Protein AF-A0A3D1BML8-F1 (afdb_monomer)

Foldseek 3Di:
DVVVVVVCVVVVLVVQLVVQVVCLVVCCVPPNHQLVVQQVVCCVPVVDRDDSPDPSSSVSSSVVSVVD

Solvent-accessible surface area (backbone atoms only — not comparable to full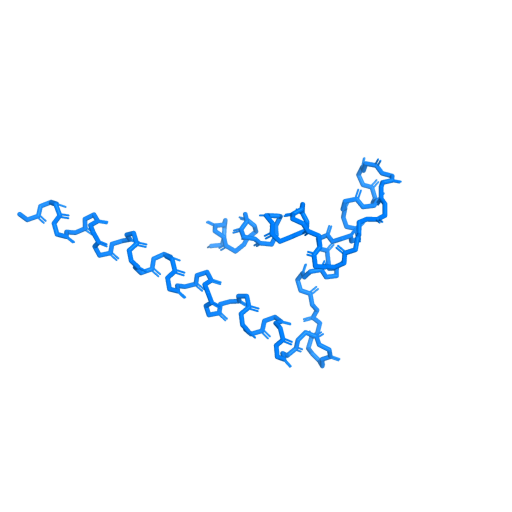-atom values): 3830 Å² total; per-residue (Å²): 111,71,67,61,53,54,50,49,51,52,53,51,49,53,52,51,52,52,51,54,54,48,48,37,69,73,40,16,89,78,77,59,33,56,35,56,52,38,27,50,50,44,27,73,76,70,72,41,86,63,55,62,87,33,69,70,21,51,50,46,38,51,52,53,63,73,71,109

Structure (mmCIF, N/CA/C/O backbone):
data_AF-A0A3D1BML8-F1
#
_entry.id   AF-A0A3D1BML8-F1
#
loop_
_atom_site.group_PDB
_atom_site.id
_atom_site.type_symbol
_atom_site.label_atom_id
_atom_site.label_alt_id
_atom_site.label_comp_id
_atom_site.label_asym_id
_atom_site.label_entity_id
_atom_site.label_seq_id
_atom_site.pdbx_PDB_ins_code
_atom_site.Cartn_x
_atom_site.Cartn_y
_atom_site.Cartn_z
_atom_site.occupancy
_atom_site.B_iso_or_equiv
_atom_site.auth_seq_id
_atom_site.auth_comp_id
_atom_site.auth_asym_id
_atom_site.auth_atom_id
_atom_site.pdbx_PDB_model_num
ATOM 1 N N . MET A 1 1 ? -23.115 7.447 22.017 1.00 64.06 1 MET A N 1
ATOM 2 C CA . MET A 1 1 ? -22.469 6.154 21.690 1.00 64.06 1 MET A CA 1
ATOM 3 C C . MET A 1 1 ? -22.076 6.041 20.218 1.00 64.06 1 MET A C 1
ATOM 5 O O . MET A 1 1 ? -20.889 5.963 19.950 1.00 64.06 1 MET A O 1
ATOM 9 N N . LYS A 1 2 ? -23.006 6.153 19.256 1.00 79.00 2 LYS A N 1
ATOM 10 C CA . LYS A 1 2 ? -22.695 6.028 17.812 1.00 79.00 2 LYS A CA 1
ATOM 11 C C . LYS A 1 2 ? -21.578 6.965 17.307 1.00 79.00 2 LYS A C 1
ATOM 13 O O . LYS A 1 2 ? -20.704 6.526 16.582 1.00 79.00 2 LYS A O 1
ATOM 18 N N . LYS A 1 3 ? -21.549 8.231 17.750 1.00 85.25 3 LYS A N 1
ATOM 19 C CA . LYS A 1 3 ? -20.515 9.209 17.346 1.00 85.25 3 LYS A CA 1
ATOM 20 C C . LYS A 1 3 ? -19.086 8.787 17.715 1.00 85.25 3 LYS A C 1
ATOM 22 O O . LYS A 1 3 ? -18.190 8.922 16.898 1.00 85.25 3 LYS A O 1
ATOM 27 N N . VAL A 1 4 ? -18.890 8.255 18.923 1.00 91.69 4 VAL A N 1
ATOM 28 C CA . VAL A 1 4 ? -17.569 7.811 19.404 1.00 91.69 4 VAL A CA 1
ATOM 29 C C . VAL A 1 4 ? -17.117 6.563 18.647 1.00 91.69 4 VAL A C 1
ATOM 31 O O . VAL A 1 4 ? -15.953 6.455 18.290 1.00 91.69 4 VAL A O 1
ATOM 34 N N . PHE A 1 5 ? -18.056 5.668 18.328 1.00 91.94 5 PHE A N 1
ATOM 35 C CA . PHE A 1 5 ? -17.791 4.499 17.493 1.00 91.94 5 PHE A CA 1
ATOM 36 C C . PHE A 1 5 ? -17.320 4.892 16.083 1.00 91.94 5 PHE A C 1
ATOM 38 O O . PHE A 1 5 ? -16.279 4.420 15.639 1.00 91.94 5 PHE A O 1
ATOM 45 N N . TYR A 1 6 ? -18.020 5.813 15.407 1.00 91.56 6 TYR A N 1
ATOM 46 C CA . TYR A 1 6 ? -17.586 6.310 14.093 1.00 91.56 6 TYR A CA 1
ATOM 47 C C . TYR A 1 6 ? -16.226 7.006 14.152 1.00 91.56 6 TYR A C 1
ATOM 49 O O . TYR A 1 6 ? -15.397 6.792 13.273 1.00 91.56 6 TYR A O 1
ATOM 57 N N . LEU A 1 7 ? -15.972 7.791 15.202 1.00 93.25 7 LEU A N 1
ATOM 58 C CA . LEU A 1 7 ? -14.673 8.430 15.399 1.00 93.25 7 LEU A CA 1
ATOM 59 C C . LEU A 1 7 ? -13.556 7.386 15.559 1.00 93.25 7 LEU A C 1
ATOM 61 O O . LEU A 1 7 ? -12.503 7.519 14.943 1.00 93.25 7 LEU A O 1
ATOM 65 N N . GLY A 1 8 ? -13.813 6.323 16.326 1.00 92.12 8 GLY A N 1
ATOM 66 C CA . GLY A 1 8 ? -12.892 5.199 16.490 1.00 92.12 8 GLY A CA 1
ATOM 67 C C . GLY A 1 8 ? -12.602 4.472 15.177 1.00 92.12 8 GLY A C 1
ATOM 68 O O . GLY A 1 8 ? -11.442 4.200 14.889 1.00 92.12 8 GLY A O 1
ATOM 69 N N . MET A 1 9 ? -13.622 4.223 14.348 1.00 92.94 9 MET A N 1
ATOM 70 C CA . MET A 1 9 ? -13.427 3.606 13.029 1.00 92.94 9 MET A CA 1
ATOM 71 C C . MET A 1 9 ? -12.599 4.484 12.088 1.00 92.94 9 MET A C 1
ATOM 73 O O . MET A 1 9 ? -11.723 3.973 11.399 1.00 92.94 9 MET A O 1
ATOM 77 N N . ILE A 1 10 ? -12.844 5.797 12.070 1.00 92.56 10 ILE A N 1
ATOM 78 C CA . ILE A 1 10 ? -12.093 6.727 11.215 1.00 92.56 10 ILE A CA 1
ATOM 79 C C . ILE A 1 10 ? -10.626 6.774 11.648 1.00 92.56 10 ILE A C 1
ATOM 81 O O . ILE A 1 10 ? -9.738 6.605 10.817 1.00 92.56 10 ILE A O 1
ATOM 85 N N . ILE A 1 11 ? -10.368 6.964 12.945 1.00 94.31 11 ILE A N 1
ATOM 86 C CA . ILE A 1 11 ? -8.999 7.025 13.472 1.00 94.31 11 ILE A CA 1
ATOM 87 C C . ILE A 1 11 ? -8.290 5.688 13.238 1.00 94.31 11 ILE A C 1
ATOM 89 O O . ILE A 1 11 ? -7.189 5.676 12.697 1.00 94.31 11 ILE A O 1
ATOM 93 N N . GLY A 1 12 ? -8.936 4.568 13.573 1.00 92.75 12 GLY A N 1
ATOM 94 C CA . GLY A 1 12 ? -8.377 3.232 13.375 1.00 92.75 12 GLY A CA 1
ATOM 95 C C . GLY A 1 12 ? -8.067 2.929 11.909 1.00 92.75 12 GLY A C 1
ATOM 96 O O . GLY A 1 12 ? -6.987 2.425 11.613 1.00 92.75 12 GLY A O 1
ATOM 97 N N . GLY A 1 13 ? -8.961 3.300 10.988 1.00 90.56 13 GLY A N 1
ATOM 98 C CA . GLY A 1 13 ? -8.744 3.141 9.550 1.00 90.56 13 GLY A CA 1
ATOM 99 C C . GLY A 1 13 ? -7.560 3.964 9.042 1.00 90.56 13 GLY A C 1
ATOM 100 O O . GLY A 1 13 ? -6.691 3.431 8.355 1.00 90.56 13 GLY A O 1
ATOM 101 N N . ILE A 1 14 ? -7.468 5.239 9.440 1.00 91.25 14 ILE A N 1
ATOM 102 C CA . ILE A 1 14 ? -6.331 6.102 9.081 1.00 91.25 14 ILE A CA 1
ATOM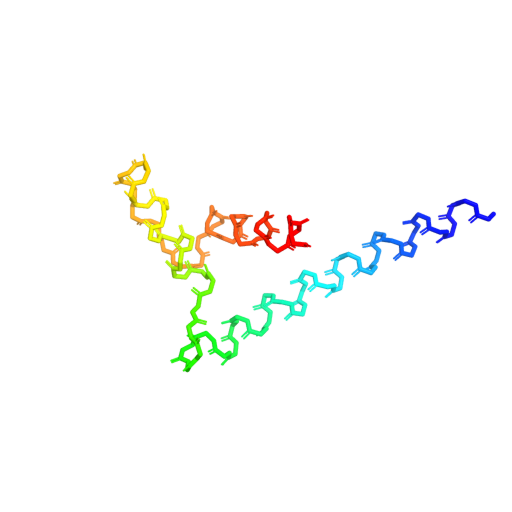 103 C C . ILE A 1 14 ? -5.023 5.520 9.629 1.00 91.25 14 ILE A C 1
ATOM 105 O O . ILE A 1 14 ? -4.043 5.408 8.893 1.00 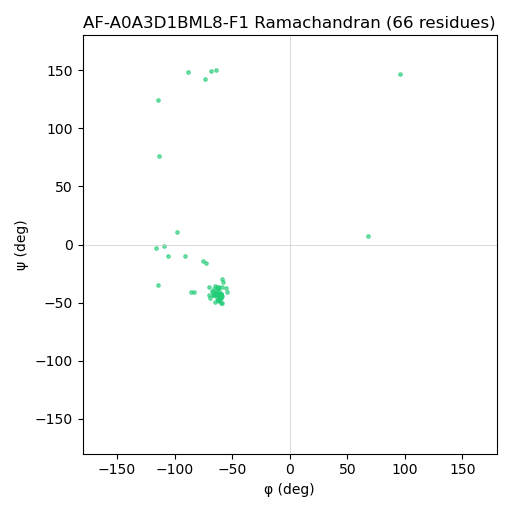91.25 14 ILE A O 1
ATOM 109 N N . THR A 1 15 ? -4.999 5.109 10.899 1.00 93.62 15 THR A N 1
ATOM 110 C CA . THR A 1 15 ? -3.814 4.497 11.513 1.00 93.62 15 THR A CA 1
ATOM 111 C C . THR A 1 15 ? -3.416 3.198 10.809 1.00 93.62 15 THR A C 1
ATOM 113 O O . THR A 1 15 ? -2.232 3.004 10.540 1.00 93.62 15 THR A O 1
ATOM 116 N N . GLY A 1 16 ? -4.377 2.343 10.453 1.00 91.88 16 GLY A N 1
ATOM 117 C CA . GLY A 1 16 ? -4.122 1.110 9.705 1.00 91.88 16 GLY A CA 1
ATOM 118 C C . GLY A 1 16 ? -3.479 1.374 8.342 1.00 91.88 16 GLY A C 1
ATOM 119 O O . GLY A 1 16 ? -2.458 0.766 8.021 1.00 91.88 16 GLY A O 1
ATOM 120 N N . ILE A 1 17 ? -4.005 2.344 7.586 1.00 89.44 17 ILE A N 1
ATOM 121 C CA . ILE A 1 17 ? -3.434 2.758 6.295 1.00 89.44 17 ILE A CA 1
ATOM 122 C C . ILE A 1 17 ? -1.995 3.259 6.469 1.00 89.44 17 ILE A C 1
ATOM 124 O O . ILE A 1 17 ? -1.110 2.863 5.712 1.00 89.44 17 ILE A O 1
ATOM 128 N N . ILE A 1 18 ? -1.736 4.096 7.480 1.00 90.81 18 ILE A N 1
ATOM 129 C CA . ILE A 1 18 ? -0.388 4.618 7.754 1.00 90.81 18 ILE A CA 1
ATOM 130 C C . ILE A 1 18 ? 0.587 3.478 8.065 1.00 90.81 18 ILE A C 1
ATOM 132 O O . ILE A 1 18 ? 1.699 3.471 7.533 1.00 90.81 18 ILE A O 1
ATOM 136 N N . ILE A 1 19 ? 0.190 2.514 8.900 1.00 91.69 19 ILE A N 1
ATOM 137 C CA . ILE A 1 19 ? 1.039 1.367 9.254 1.00 91.69 19 ILE A CA 1
ATOM 138 C C . ILE A 1 19 ? 1.345 0.533 8.010 1.00 91.69 19 ILE A C 1
ATOM 140 O O . ILE A 1 19 ? 2.510 0.241 7.755 1.00 91.69 19 ILE A O 1
ATOM 144 N N . ALA A 1 20 ? 0.334 0.203 7.208 1.00 89.44 20 ALA A N 1
ATOM 145 C CA . ALA A 1 20 ? 0.512 -0.597 6.001 1.00 89.44 20 ALA A CA 1
ATOM 146 C C . ALA A 1 20 ? 1.432 0.093 4.973 1.00 89.44 20 ALA A C 1
ATOM 148 O O . ALA A 1 20 ? 2.369 -0.529 4.472 1.00 89.44 20 ALA A O 1
ATOM 149 N N . LEU A 1 21 ? 1.250 1.397 4.734 1.00 88.44 21 LEU A N 1
ATOM 150 C CA . LEU A 1 21 ? 2.159 2.181 3.886 1.00 88.44 21 LEU A CA 1
ATOM 151 C C . LEU A 1 21 ? 3.579 2.252 4.462 1.00 88.44 21 LEU A C 1
ATOM 153 O O . LEU A 1 21 ? 4.551 2.214 3.711 1.00 88.44 21 LEU A O 1
ATOM 157 N N . SER A 1 22 ? 3.717 2.334 5.786 1.00 90.06 22 SER A N 1
ATOM 158 C CA . SER A 1 22 ? 5.026 2.335 6.450 1.00 90.06 22 SER A CA 1
ATOM 159 C C . SER A 1 22 ? 5.732 0.986 6.309 1.00 90.06 22 SER A C 1
ATOM 161 O O . SER A 1 22 ? 6.933 0.949 6.054 1.00 90.06 22 SER A O 1
ATOM 163 N N . MET A 1 23 ? 4.998 -0.124 6.420 1.00 89.62 23 MET A N 1
ATOM 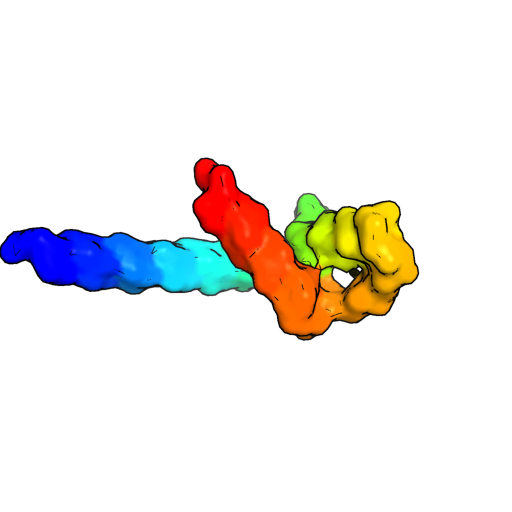164 C CA . MET A 1 23 ? 5.538 -1.462 6.165 1.00 89.62 23 MET A CA 1
ATOM 165 C C . MET A 1 23 ? 6.004 -1.594 4.719 1.00 89.62 23 MET A C 1
ATOM 167 O O . MET A 1 23 ? 7.104 -2.081 4.487 1.00 89.62 23 MET A O 1
ATOM 171 N N . ASP A 1 24 ? 5.231 -1.087 3.760 1.00 89.25 24 ASP A N 1
ATOM 172 C CA . ASP A 1 24 ? 5.636 -1.066 2.356 1.00 89.25 24 ASP A CA 1
ATOM 173 C C . ASP A 1 24 ? 6.867 -0.176 2.103 1.00 89.25 24 ASP A C 1
ATOM 175 O O . ASP A 1 24 ? 7.739 -0.498 1.296 1.00 89.25 24 ASP A O 1
ATOM 179 N N . ALA A 1 25 ? 6.978 0.944 2.819 1.00 86.69 25 ALA A N 1
ATOM 180 C CA . ALA A 1 25 ? 8.132 1.834 2.753 1.00 86.69 25 ALA A CA 1
ATOM 181 C C . ALA A 1 25 ? 9.415 1.186 3.283 1.00 86.69 25 ALA A C 1
ATOM 183 O O . ALA A 1 25 ? 10.471 1.335 2.668 1.00 86.69 25 ALA A O 1
ATOM 184 N N . ILE A 1 26 ? 9.321 0.479 4.409 1.00 89.56 26 ILE A N 1
ATOM 185 C CA . ILE A 1 26 ? 10.475 -0.084 5.120 1.00 89.56 26 ILE A CA 1
ATOM 186 C C . ILE A 1 26 ? 10.869 -1.452 4.552 1.00 89.56 26 ILE A C 1
ATOM 188 O O . ILE A 1 26 ? 12.055 -1.744 4.415 1.00 89.56 26 ILE A O 1
ATOM 192 N N . LEU A 1 27 ? 9.885 -2.292 4.232 1.00 89.56 27 LEU A N 1
ATOM 193 C CA . LEU A 1 27 ? 10.083 -3.697 3.865 1.00 89.56 27 LEU A CA 1
ATOM 194 C C . LEU A 1 27 ? 9.898 -3.960 2.367 1.00 89.56 27 LEU A C 1
ATOM 196 O O . LEU A 1 27 ? 10.238 -5.046 1.904 1.00 89.56 27 LEU A O 1
ATOM 200 N N . GLY A 1 28 ? 9.402 -2.988 1.594 1.00 83.50 28 GLY A N 1
ATOM 201 C CA . GLY A 1 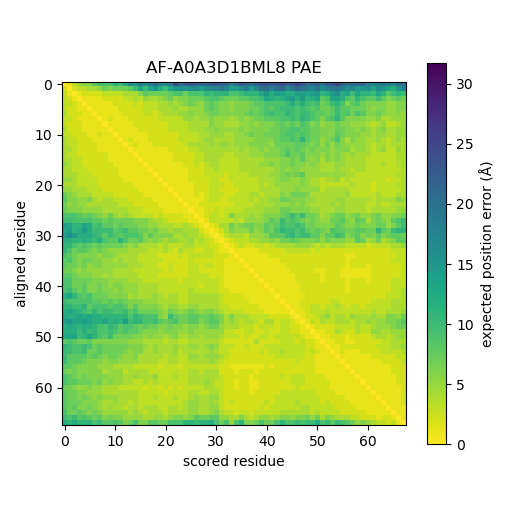28 ? 9.079 -3.187 0.178 1.00 83.50 28 GLY A CA 1
ATOM 202 C C . GLY A 1 28 ? 10.266 -3.642 -0.674 1.00 83.50 28 GLY A C 1
ATOM 203 O O . GLY A 1 28 ? 10.100 -4.435 -1.594 1.00 83.50 28 GLY A O 1
ATOM 204 N N . GLY A 1 29 ? 11.482 -3.210 -0.326 1.00 81.19 29 GLY A N 1
ATOM 205 C CA . GLY A 1 29 ? 12.705 -3.622 -1.023 1.00 81.19 29 GLY A CA 1
ATOM 206 C C . GLY A 1 29 ? 13.184 -5.045 -0.706 1.00 81.19 29 GLY A C 1
ATOM 207 O O . GLY A 1 29 ? 14.048 -5.551 -1.416 1.00 81.19 29 GLY A O 1
ATOM 208 N N . SER A 1 30 ? 12.664 -5.690 0.345 1.00 84.88 30 SER A N 1
ATOM 209 C CA . SER A 1 30 ? 13.076 -7.040 0.765 1.00 84.88 30 SER A CA 1
ATOM 210 C C . SER A 1 30 ? 11.974 -8.092 0.631 1.00 84.88 30 SER A C 1
ATOM 212 O O . SER A 1 30 ? 12.278 -9.240 0.315 1.00 84.88 30 SER A O 1
ATOM 214 N N . LEU A 1 31 ? 10.711 -7.721 0.857 1.00 84.38 31 LEU A N 1
ATOM 215 C CA . LEU A 1 31 ? 9.559 -8.634 0.839 1.00 84.38 31 LEU A CA 1
ATOM 216 C C . LEU A 1 31 ? 8.632 -8.428 -0.369 1.00 84.38 31 LEU A C 1
ATOM 218 O O . LEU A 1 31 ? 7.664 -9.170 -0.526 1.00 84.38 31 LEU A O 1
ATOM 222 N N . GLY A 1 32 ? 8.940 -7.453 -1.225 1.00 84.31 32 GLY A N 1
ATOM 223 C CA . GLY A 1 32 ? 8.074 -7.006 -2.311 1.00 84.31 32 GLY A CA 1
ATOM 224 C C . GLY A 1 32 ? 7.246 -5.787 -1.908 1.00 84.31 32 GLY A C 1
ATOM 225 O O . GLY A 1 32 ? 6.874 -5.621 -0.746 1.00 84.31 32 GLY A O 1
ATOM 226 N N . SER A 1 33 ? 6.988 -4.920 -2.886 1.00 90.62 33 SER A N 1
ATOM 227 C CA . SER A 1 33 ? 6.390 -3.602 -2.687 1.00 90.62 33 SER A CA 1
ATOM 228 C C . SER A 1 33 ? 5.005 -3.517 -3.327 1.00 90.62 33 SER A C 1
ATOM 230 O O . SER A 1 33 ? 4.839 -3.708 -4.535 1.00 90.62 33 SER A O 1
ATOM 232 N N . TRP A 1 34 ? 3.999 -3.159 -2.534 1.00 90.88 34 TRP A N 1
ATOM 233 C CA . TRP A 1 34 ? 2.654 -2.825 -2.996 1.00 90.88 34 TRP A CA 1
ATOM 234 C C . TRP A 1 34 ? 2.683 -1.658 -3.981 1.00 90.88 34 TRP A C 1
ATOM 236 O O . TRP A 1 34 ? 1.938 -1.666 -4.961 1.00 90.88 34 TRP A O 1
ATOM 246 N N . ARG A 1 35 ? 3.570 -0.674 -3.776 1.00 92.44 35 ARG A N 1
ATOM 247 C CA . ARG A 1 35 ? 3.758 0.424 -4.739 1.00 92.44 35 ARG A CA 1
ATOM 248 C C . ARG A 1 35 ? 4.257 -0.082 -6.090 1.00 92.44 35 ARG A C 1
ATOM 250 O O . ARG A 1 35 ? 3.831 0.440 -7.116 1.00 92.44 35 ARG A O 1
ATOM 257 N N . GLU A 1 36 ? 5.131 -1.086 -6.110 1.00 93.06 36 GLU A N 1
ATOM 258 C CA . GLU A 1 36 ? 5.610 -1.691 -7.361 1.00 93.06 36 GLU A CA 1
ATOM 259 C C . GLU A 1 36 ? 4.511 -2.490 -8.058 1.00 93.06 36 GLU A C 1
ATOM 261 O O . GLU A 1 36 ? 4.327 -2.324 -9.263 1.00 93.06 36 GLU A O 1
ATOM 266 N 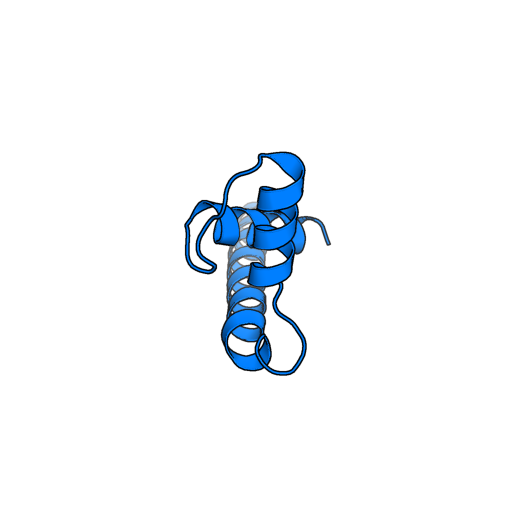N . ALA A 1 37 ? 3.742 -3.286 -7.308 1.00 93.19 37 ALA A N 1
ATOM 267 C CA . ALA A 1 37 ? 2.604 -4.028 -7.847 1.00 93.19 37 ALA A CA 1
ATOM 268 C C . ALA A 1 37 ? 1.570 -3.083 -8.481 1.00 93.19 37 ALA A C 1
ATOM 270 O O . ALA A 1 37 ? 1.235 -3.223 -9.655 1.00 93.19 37 ALA A O 1
ATOM 271 N N . VAL A 1 38 ? 1.155 -2.042 -7.753 1.00 94.25 38 VAL A N 1
ATOM 272 C CA . VAL A 1 38 ? 0.198 -1.049 -8.259 1.00 94.25 38 VAL A CA 1
ATOM 273 C C . VAL A 1 38 ? 0.761 -0.274 -9.453 1.00 94.25 38 VAL A C 1
ATOM 275 O O . VAL A 1 38 ? 0.046 -0.046 -10.426 1.00 94.25 38 VAL A O 1
ATOM 278 N N . ALA A 1 39 ? 2.035 0.128 -9.430 1.00 94.69 39 ALA A N 1
ATOM 279 C CA . ALA A 1 39 ? 2.652 0.798 -10.577 1.00 94.69 39 ALA A CA 1
ATOM 280 C C . ALA A 1 39 ? 2.707 -0.108 -11.817 1.00 94.69 39 ALA A C 1
ATOM 282 O O . ALA A 1 39 ? 2.484 0.364 -12.936 1.00 94.69 39 ALA A O 1
ATOM 283 N N . ASN A 1 40 ? 2.970 -1.402 -11.624 1.00 95.12 40 ASN A N 1
ATOM 284 C CA . ASN A 1 40 ? 2.954 -2.391 -12.692 1.00 95.12 40 ASN A CA 1
ATOM 285 C C . ASN A 1 40 ? 1.542 -2.580 -13.269 1.00 95.12 40 ASN A C 1
ATOM 287 O O . ASN A 1 40 ? 1.381 -2.561 -14.490 1.00 95.12 40 ASN A O 1
ATOM 291 N N . ASP A 1 41 ? 0.521 -2.663 -12.419 1.00 93.88 41 ASP A N 1
ATOM 292 C CA . ASP A 1 41 ? -0.874 -2.785 -12.851 1.00 93.88 41 ASP A CA 1
ATOM 293 C C . ASP A 1 41 ? -1.341 -1.539 -13.611 1.00 93.88 41 ASP A C 1
ATOM 295 O O . ASP A 1 41 ? -1.948 -1.645 -14.676 1.00 93.88 41 ASP A O 1
ATOM 299 N N . LEU A 1 42 ? -0.992 -0.340 -13.134 1.00 94.06 42 LEU A N 1
ATOM 300 C CA . LEU A 1 42 ? -1.291 0.909 -13.841 1.00 94.06 42 LEU A CA 1
ATOM 301 C C . LEU A 1 42 ? -0.618 0.965 -15.217 1.00 94.06 42 LEU A C 1
ATOM 303 O O . LEU A 1 42 ? -1.219 1.454 -16.178 1.00 94.06 42 LEU A O 1
ATOM 307 N N . ARG A 1 43 ? 0.601 0.428 -15.334 1.00 95.50 43 ARG A N 1
ATOM 308 C CA . ARG A 1 43 ? 1.282 0.298 -16.623 1.00 95.50 43 ARG A CA 1
ATOM 309 C C . ARG A 1 43 ? 0.583 -0.694 -17.540 1.00 95.50 43 ARG A C 1
ATOM 311 O O . ARG A 1 43 ? 0.413 -0.391 -18.718 1.00 95.50 43 ARG A O 1
ATOM 318 N N . ALA A 1 44 ? 0.162 -1.841 -17.019 1.00 96.19 44 ALA A N 1
ATOM 319 C CA . ALA A 1 44 ? -0.524 -2.862 -17.801 1.00 96.19 44 ALA A CA 1
ATOM 320 C C . ALA A 1 44 ? -1.910 -2.401 -18.284 1.00 96.19 44 ALA A C 1
ATOM 322 O O . ALA A 1 44 ? -2.274 -2.655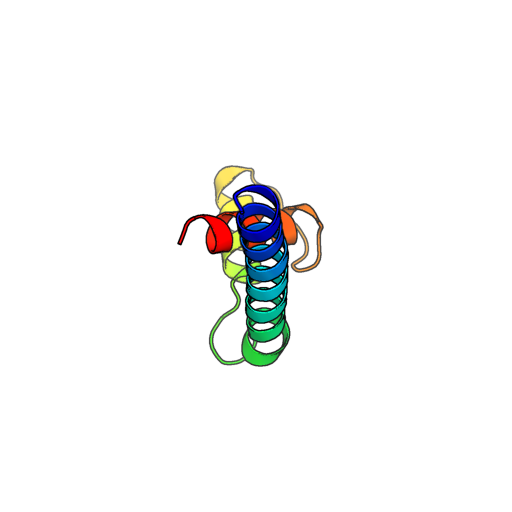 -19.430 1.00 96.19 44 ALA A O 1
ATOM 323 N N . LEU A 1 45 ? -2.668 -1.704 -17.434 1.00 95.25 45 LEU A N 1
ATOM 324 C CA . LEU A 1 45 ? -4.050 -1.307 -17.714 1.00 95.25 45 LEU A CA 1
ATOM 325 C C . LEU A 1 45 ? -4.158 -0.026 -18.543 1.00 95.25 45 LEU A C 1
ATOM 327 O O . LEU A 1 45 ? -5.003 0.065 -19.431 1.00 95.25 45 LEU A O 1
ATOM 331 N N . PHE A 1 46 ? -3.324 0.971 -18.246 1.00 94.81 46 PHE A N 1
ATOM 332 C CA . PHE A 1 46 ? -3.449 2.312 -18.825 1.00 94.81 46 PHE A CA 1
ATOM 333 C C . PHE A 1 46 ? -2.252 2.709 -19.696 1.00 94.81 46 PHE A C 1
ATOM 335 O O . PHE A 1 46 ? -2.245 3.804 -20.255 1.00 94.81 46 PHE A O 1
ATOM 342 N N . GLY A 1 47 ? -1.219 1.865 -19.804 1.00 93.38 47 GLY A N 1
ATOM 343 C CA . GLY A 1 47 ? -0.008 2.162 -20.578 1.00 93.38 47 GLY A CA 1
ATOM 344 C 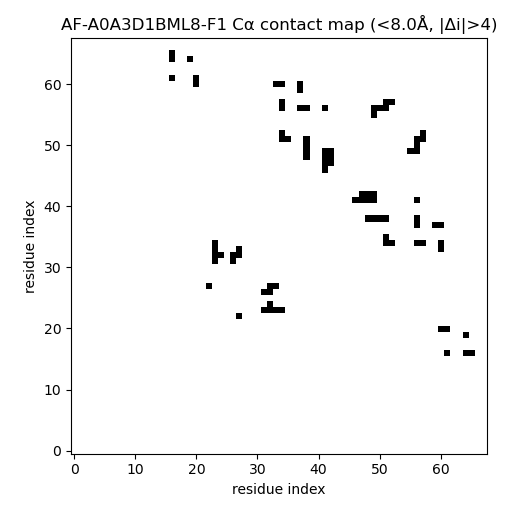C . GLY A 1 47 ? 0.852 3.290 -19.997 1.00 93.38 47 GLY A C 1
ATOM 345 O O . GLY A 1 47 ? 1.811 3.723 -20.634 1.00 93.38 47 GLY A O 1
ATOM 346 N N . ILE A 1 48 ? 0.528 3.785 -18.801 1.00 91.19 48 ILE A N 1
ATOM 347 C CA . ILE A 1 48 ? 1.270 4.857 -18.131 1.00 91.19 48 ILE A CA 1
ATOM 348 C C . ILE A 1 48 ? 2.405 4.282 -17.289 1.00 91.19 48 ILE A C 1
ATOM 350 O O . ILE A 1 48 ? 2.292 3.199 -16.730 1.00 91.19 48 ILE A O 1
ATOM 354 N N . ASN A 1 49 ? 3.506 5.016 -17.148 1.00 92.62 49 ASN A N 1
ATOM 355 C CA . ASN A 1 49 ? 4.627 4.592 -16.310 1.00 92.62 49 ASN A CA 1
ATOM 356 C C . ASN A 1 49 ? 4.790 5.522 -15.098 1.00 92.62 49 ASN A C 1
ATOM 358 O O . ASN A 1 49 ? 5.652 6.405 -15.114 1.00 92.62 49 ASN A O 1
ATOM 362 N N . PRO A 1 50 ? 3.926 5.393 -14.076 1.00 91.56 50 PRO A N 1
ATOM 363 C CA . PRO A 1 50 ? 3.969 6.266 -12.921 1.00 91.56 50 PRO A CA 1
ATOM 364 C C . PRO A 1 50 ? 5.167 5.920 -12.031 1.00 91.56 50 PRO A C 1
ATOM 366 O O . PRO A 1 50 ? 5.502 4.755 -11.827 1.00 91.56 50 PRO A O 1
ATOM 369 N N . GLY A 1 51 ? 5.801 6.941 -11.453 1.00 92.75 51 GLY A N 1
ATOM 370 C CA . GLY A 1 51 ? 6.802 6.724 -10.408 1.00 92.75 51 GLY A CA 1
ATOM 371 C C . GLY A 1 51 ? 6.175 6.094 -9.159 1.00 92.75 51 GLY A C 1
ATOM 372 O O . GLY A 1 51 ? 5.017 6.369 -8.840 1.00 92.75 51 GLY A O 1
ATOM 373 N N . LEU A 1 52 ? 6.949 5.306 -8.408 1.00 91.25 52 LEU A N 1
ATOM 374 C CA . LEU A 1 52 ? 6.467 4.569 -7.225 1.00 91.25 52 LEU A CA 1
ATOM 375 C C . LEU A 1 52 ? 5.882 5.470 -6.124 1.00 91.25 52 LEU A C 1
ATOM 377 O O . LEU A 1 52 ? 4.980 5.066 -5.401 1.00 91.25 52 LEU A O 1
ATOM 381 N N . ASN A 1 53 ? 6.379 6.704 -6.012 1.00 89.44 53 ASN A N 1
ATOM 382 C CA . ASN A 1 53 ? 5.900 7.696 -5.042 1.00 89.44 53 ASN A CA 1
ATOM 383 C C . ASN A 1 53 ? 4.899 8.690 -5.657 1.00 89.44 53 ASN A C 1
ATOM 385 O O . ASN A 1 53 ? 4.606 9.724 -5.060 1.00 89.44 53 ASN A O 1
ATOM 389 N N . SER A 1 54 ? 4.411 8.429 -6.873 1.00 92.44 54 SER A N 1
ATOM 390 C CA . SER A 1 54 ? 3.404 9.285 -7.497 1.00 92.44 54 SER A CA 1
ATOM 391 C C . SER A 1 54 ? 2.058 9.169 -6.762 1.00 92.44 54 SER A C 1
ATOM 393 O O . SER A 1 54 ? 1.726 8.092 -6.257 1.00 92.44 54 SER A O 1
ATOM 395 N N . PRO A 1 55 ? 1.241 10.241 -6.735 1.00 92.25 55 PRO A N 1
ATOM 396 C CA . PRO A 1 55 ? -0.053 10.216 -6.054 1.00 92.25 55 PRO A CA 1
ATOM 397 C C . PRO A 1 55 ? -0.968 9.084 -6.530 1.00 92.25 55 PRO A C 1
ATOM 399 O O . PRO A 1 55 ? -1.650 8.473 -5.719 1.00 92.25 55 PRO A O 1
ATOM 402 N N . VAL A 1 56 ? -0.951 8.764 -7.829 1.00 93.38 56 VAL A N 1
ATOM 403 C CA . VAL A 1 56 ? -1.798 7.707 -8.404 1.00 93.38 56 VAL A CA 1
ATOM 404 C C . VAL A 1 56 ? -1.434 6.316 -7.876 1.00 93.38 56 VAL A C 1
ATOM 406 O O . VAL A 1 56 ? -2.330 5.534 -7.568 1.00 93.38 56 VAL A O 1
ATOM 409 N N . VAL A 1 57 ? -0.141 6.026 -7.690 1.00 93.62 57 VAL A N 1
ATOM 410 C CA . VAL A 1 57 ? 0.317 4.749 -7.122 1.00 93.62 57 VAL A CA 1
ATOM 411 C C . VAL A 1 57 ? -0.049 4.668 -5.644 1.00 93.62 57 VAL A C 1
ATOM 413 O O . VAL A 1 57 ? -0.611 3.669 -5.211 1.00 93.62 57 VAL A O 1
ATOM 416 N N . LEU A 1 58 ? 0.190 5.733 -4.873 1.00 91.69 58 LEU A N 1
ATOM 417 C CA . LEU A 1 58 ? -0.149 5.757 -3.446 1.00 91.69 58 LEU A CA 1
ATOM 418 C C . LEU A 1 58 ? -1.657 5.613 -3.207 1.00 91.69 58 LEU A C 1
ATOM 420 O O . LEU A 1 58 ? -2.065 4.857 -2.329 1.00 91.69 58 LEU A O 1
ATOM 424 N N . ILE A 1 59 ? -2.487 6.287 -4.009 1.00 92.12 59 ILE A N 1
ATOM 425 C CA . ILE A 1 59 ? -3.946 6.133 -3.957 1.00 92.12 59 ILE A CA 1
ATOM 426 C C . ILE A 1 59 ? -4.341 4.692 -4.289 1.00 92.12 59 ILE A C 1
ATOM 428 O O . ILE A 1 59 ? -5.149 4.114 -3.567 1.00 92.12 59 ILE A O 1
ATOM 432 N N . GLY A 1 60 ? -3.754 4.094 -5.330 1.00 91.94 60 GLY A N 1
ATOM 433 C CA . GLY A 1 60 ? -4.016 2.696 -5.675 1.00 91.94 60 GLY A CA 1
ATOM 434 C C . GLY A 1 60 ? -3.668 1.740 -4.532 1.00 91.94 60 GLY A C 1
ATOM 435 O O . GLY A 1 60 ? -4.488 0.900 -4.175 1.00 91.94 60 GLY A O 1
ATOM 436 N N . VAL A 1 61 ? -2.515 1.926 -3.881 1.00 91.81 61 VAL A N 1
ATOM 437 C CA . VAL A 1 61 ? -2.113 1.124 -2.712 1.00 91.81 61 VAL A CA 1
ATOM 438 C C . VAL A 1 61 ? -3.106 1.280 -1.557 1.00 91.81 61 VAL A C 1
ATOM 440 O O . VAL A 1 61 ? -3.511 0.284 -0.964 1.00 91.81 61 VAL A O 1
ATOM 443 N N . ILE A 1 62 ? -3.556 2.503 -1.262 1.00 91.00 62 ILE A N 1
ATOM 444 C CA . ILE A 1 62 ? -4.566 2.751 -0.220 1.00 91.00 62 ILE A CA 1
ATOM 445 C C . ILE A 1 62 ? -5.881 2.031 -0.540 1.00 91.00 62 ILE A C 1
ATOM 447 O O . ILE A 1 62 ? -6.468 1.429 0.355 1.00 91.00 62 ILE A O 1
ATOM 451 N N . VAL A 1 63 ? -6.339 2.072 -1.795 1.00 91.25 63 VAL A N 1
ATOM 452 C CA . VAL A 1 63 ? -7.566 1.382 -2.226 1.00 91.25 63 VAL A CA 1
ATOM 453 C C . VAL A 1 63 ? -7.431 -0.129 -2.058 1.00 91.25 63 VAL A C 1
ATOM 455 O O . VAL A 1 63 ? -8.342 -0.752 -1.520 1.00 91.25 63 VAL A O 1
ATOM 458 N N . VAL A 1 64 ? -6.292 -0.706 -2.454 1.00 89.75 64 VAL A N 1
ATOM 459 C CA . VAL A 1 64 ? -6.010 -2.139 -2.272 1.00 89.75 64 VAL A CA 1
ATOM 460 C C . VAL A 1 64 ? -6.047 -2.505 -0.788 1.00 89.75 64 VAL A C 1
ATOM 462 O O . VAL A 1 64 ? -6.786 -3.409 -0.410 1.00 89.75 64 VAL A O 1
ATOM 465 N N . ILE A 1 65 ? -5.333 -1.760 0.063 1.00 88.12 65 ILE A N 1
ATOM 466 C CA . ILE A 1 65 ? -5.307 -1.990 1.516 1.00 88.12 65 ILE A CA 1
ATOM 467 C C . ILE A 1 65 ? -6.707 -1.875 2.126 1.00 88.12 65 ILE A C 1
ATOM 469 O O . ILE A 1 65 ? -7.072 -2.687 2.965 1.00 88.12 65 ILE A O 1
ATOM 473 N N . ALA A 1 66 ? -7.495 -0.883 1.712 1.00 85.00 66 AL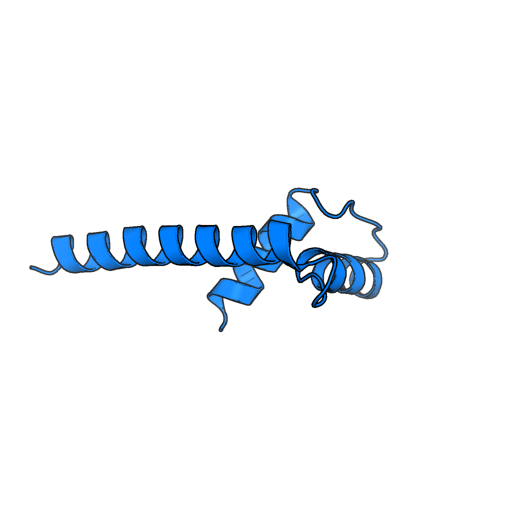A A N 1
ATOM 474 C CA . ALA A 1 66 ? -8.847 -0.674 2.224 1.00 85.00 66 ALA A CA 1
ATOM 475 C C . ALA A 1 66 ? -9.866 -1.713 1.720 1.00 85.00 66 ALA A C 1
ATOM 477 O O . ALA A 1 66 ? -10.964 -1.788 2.268 1.00 85.00 66 ALA A O 1
ATOM 478 N N . SER A 1 67 ? -9.532 -2.466 0.666 1.00 83.81 67 SER A N 1
ATOM 479 C CA . SER A 1 67 ? -10.378 -3.527 0.101 1.00 83.81 67 SER A CA 1
ATOM 480 C C . SER A 1 67 ? -10.133 -4.918 0.699 1.00 83.81 67 SER A C 1
ATOM 482 O O . SER A 1 67 ? -10.909 -5.829 0.411 1.00 83.81 67 SER A O 1
ATOM 484 N N . LEU A 1 68 ? -9.071 -5.072 1.499 1.00 76.44 68 LEU A N 1
ATOM 485 C CA . LEU A 1 68 ? -8.742 -6.284 2.258 1.00 76.44 68 LEU A CA 1
ATOM 486 C C . LEU A 1 68 ? -9.549 -6.355 3.560 1.00 76.44 68 LEU A C 1
ATOM 488 O O . LEU A 1 68 ? -9.990 -7.477 3.895 1.00 76.44 68 LEU A O 1
#

pLDDT: mean 90.18, std 5.01, range [64.06, 96.19]

Secondary structure (DSSP, 8-state):
-HHHHHHHHHHHHHHHHHHHHHHHHHHHHHH--HHHHHHHHHHHHH-----TTSHHHHHHHHHHHHH-

Sequence (68 aa):
MKKVFYLGMIIGGITGIIIALSMDAILGGSLGSWREAVANDLRALFGINPGLNSPVVLIGVIVVIASL

Mean predicted aligned error: 4.55 Å

Radius of gyration: 14.28 Å; Cα contacts (8 Å, |Δi|>4): 45; chains: 1; bounding box: 36×19×42 Å